Protein AF-A0A924TMV6-F1 (afdb_monomer)

Foldseek 3Di:
DAEEEDQDDDDPDDPPDDPPDDDHQWYDHPVDIDGD

Structure (mmCIF, N/CA/C/O backbone):
data_AF-A0A924TMV6-F1
#
_entry.id   AF-A0A924TMV6-F1
#
loop_
_atom_site.group_PDB
_atom_site.id
_atom_site.type_symbol
_atom_site.label_atom_id
_atom_site.label_alt_id
_atom_site.label_comp_id
_atom_site.label_asym_id
_atom_site.label_entity_id
_atom_site.label_seq_id
_atom_site.pdbx_PDB_ins_code
_atom_site.Cartn_x
_atom_site.Cartn_y
_atom_site.Cartn_z
_atom_site.occupancy
_atom_site.B_iso_or_equiv
_atom_site.auth_seq_id
_atom_site.auth_comp_id
_atom_site.auth_asym_id
_atom_site.auth_atom_id
_atom_site.pdbx_PDB_model_num
ATOM 1 N N . VAL A 1 1 ? 10.266 -7.686 4.797 1.00 86.88 1 VAL A N 1
ATOM 2 C CA . VAL A 1 1 ? 8.977 -7.460 5.480 1.00 86.88 1 VAL A CA 1
ATOM 3 C C . VAL A 1 1 ? 8.775 -5.964 5.606 1.00 86.88 1 VAL A C 1
ATOM 5 O O . VAL A 1 1 ? 9.586 -5.325 6.269 1.00 86.88 1 VAL A O 1
ATOM 8 N N . VAL A 1 2 ? 7.769 -5.418 4.924 1.00 96.44 2 VAL A N 1
ATO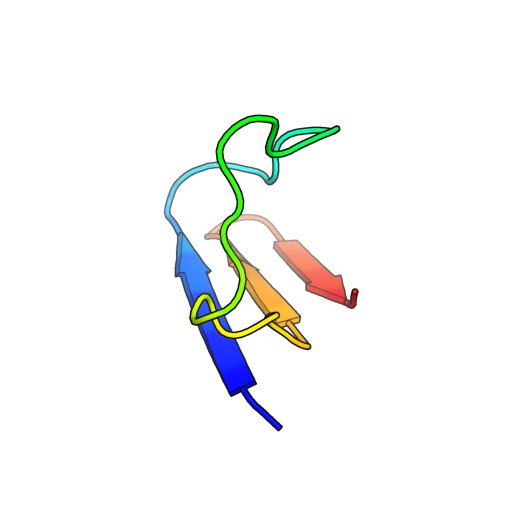M 9 C CA . VAL A 1 2 ? 7.405 -3.992 4.958 1.00 96.44 2 VAL A CA 1
ATOM 10 C C . VAL A 1 2 ? 5.979 -3.865 5.484 1.00 96.44 2 VAL A C 1
ATOM 12 O O . VAL A 1 2 ? 5.090 -4.584 5.028 1.00 96.44 2 VAL A O 1
ATOM 15 N N . MET A 1 3 ? 5.777 -2.972 6.454 1.00 96.94 3 MET A N 1
ATOM 16 C CA . MET A 1 3 ? 4.475 -2.729 7.079 1.00 96.94 3 MET A CA 1
ATOM 17 C C . MET A 1 3 ? 4.097 -1.256 6.955 1.00 96.94 3 MET A C 1
ATOM 19 O O . MET A 1 3 ? 4.894 -0.384 7.307 1.00 96.94 3 MET A O 1
ATOM 23 N N . GLY A 1 4 ? 2.889 -0.999 6.457 1.00 96.00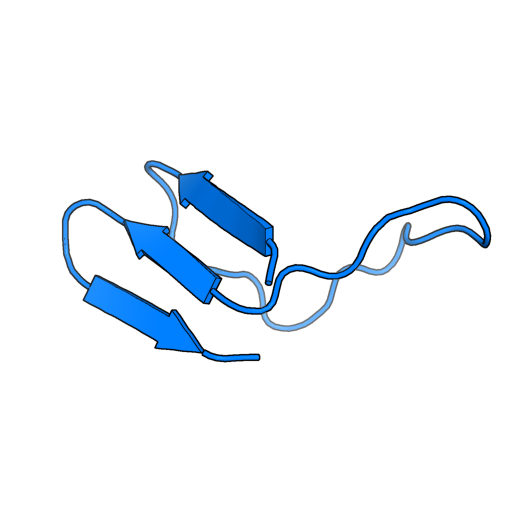 4 GLY A N 1
ATOM 24 C CA . GLY A 1 4 ? 2.301 0.333 6.358 1.00 96.00 4 GLY A CA 1
ATOM 25 C C . GLY A 1 4 ? 1.239 0.577 7.428 1.00 96.00 4 GLY A C 1
ATOM 26 O O . GLY A 1 4 ? 0.604 -0.357 7.915 1.00 96.00 4 GLY A O 1
ATOM 27 N N . PHE A 1 5 ? 1.032 1.848 7.766 1.00 97.12 5 PHE A N 1
ATOM 28 C CA . PHE A 1 5 ? -0.035 2.295 8.661 1.00 97.12 5 PHE A CA 1
ATOM 29 C C . PHE A 1 5 ? -0.937 3.268 7.912 1.00 97.12 5 PHE A C 1
ATOM 31 O O . PHE A 1 5 ? -0.446 4.214 7.293 1.00 97.12 5 PHE A O 1
ATOM 38 N N . SER A 1 6 ? -2.246 3.049 7.983 1.00 96.12 6 SER A N 1
ATOM 39 C CA . SER A 1 6 ? -3.240 3.877 7.303 1.00 96.12 6 SER A CA 1
ATOM 40 C C . SER A 1 6 ? -4.468 4.058 8.184 1.00 96.12 6 SER A C 1
ATOM 42 O O . SER A 1 6 ? -4.919 3.122 8.830 1.00 96.12 6 SER A O 1
ATOM 44 N N . TYR A 1 7 ? -5.053 5.255 8.195 1.00 97.56 7 TYR A N 1
ATOM 45 C CA . TYR A 1 7 ? -6.368 5.464 8.817 1.00 97.56 7 TYR A CA 1
ATOM 46 C C . TYR A 1 7 ? -7.523 4.954 7.949 1.00 97.56 7 TYR A C 1
ATOM 48 O O . TYR A 1 7 ? -8.647 4.846 8.432 1.00 97.56 7 TYR A O 1
ATOM 56 N N . PHE A 1 8 ? -7.248 4.667 6.678 1.00 95.94 8 PHE A N 1
ATOM 57 C CA . PHE A 1 8 ? -8.221 4.212 5.697 1.00 95.94 8 PHE A CA 1
ATOM 58 C C . PHE A 1 8 ? -8.017 2.734 5.394 1.00 95.94 8 PHE A C 1
ATOM 60 O O . PHE A 1 8 ? -6.880 2.254 5.363 1.00 95.94 8 PHE A O 1
ATOM 67 N N . GLU A 1 9 ? -9.123 2.047 5.130 1.00 95.31 9 GLU A N 1
ATOM 68 C CA . GLU A 1 9 ? -9.112 0.664 4.666 1.00 95.31 9 GLU A CA 1
ATO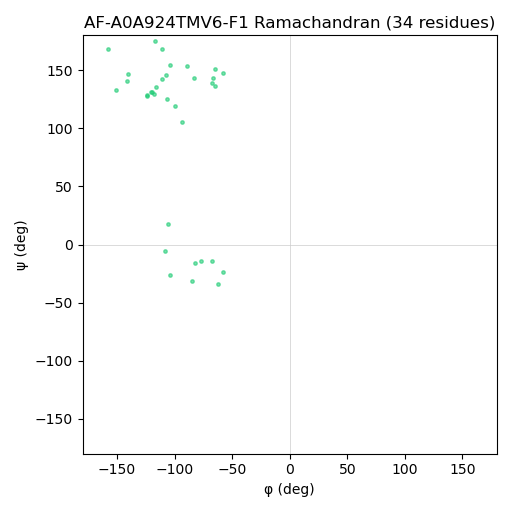M 69 C C . GLU A 1 9 ? -8.470 0.555 3.267 1.00 95.31 9 GLU A C 1
ATOM 71 O O . GLU A 1 9 ? -8.521 1.524 2.497 1.00 95.31 9 GLU A O 1
ATOM 76 N N . PRO A 1 10 ? -7.848 -0.589 2.925 1.00 94.62 10 PRO A N 1
ATOM 77 C CA . PRO A 1 10 ? -7.261 -0.798 1.605 1.00 94.62 10 PRO A CA 1
ATOM 78 C C . PRO A 1 10 ? -8.295 -0.651 0.483 1.00 94.62 10 PRO A C 1
ATOM 80 O O . PRO A 1 10 ? -9.463 -0.998 0.645 1.00 94.62 10 PRO A O 1
ATOM 83 N N . VAL A 1 11 ? -7.845 -0.166 -0.674 1.00 94.75 11 VAL A N 1
ATOM 84 C CA . VAL A 1 11 ? -8.644 -0.162 -1.908 1.00 94.75 11 VAL A CA 1
ATOM 85 C C . VAL A 1 11 ? -8.425 -1.461 -2.683 1.00 94.75 11 VAL A C 1
ATOM 87 O O . VAL A 1 11 ? -7.356 -2.059 -2.585 1.00 94.75 11 VAL A O 1
ATOM 90 N N . ASP A 1 12 ? -9.405 -1.870 -3.493 1.00 94.75 12 ASP A N 1
ATOM 91 C CA . ASP A 1 12 ? -9.344 -3.138 -4.241 1.00 94.75 12 ASP A CA 1
ATOM 92 C C . ASP A 1 12 ? -8.187 -3.196 -5.256 1.00 94.75 12 ASP A C 1
ATOM 94 O O . ASP A 1 12 ? -7.627 -4.263 -5.506 1.00 94.75 12 ASP A O 1
ATOM 98 N N . LEU A 1 13 ? -7.832 -2.057 -5.867 1.00 94.44 13 LEU A N 1
ATOM 99 C CA . LEU A 1 13 ? -6.760 -1.960 -6.859 1.00 94.44 13 LEU A CA 1
ATOM 100 C C . LEU A 1 13 ? -6.117 -0.569 -6.850 1.00 94.44 13 LEU A C 1
ATOM 102 O O . LEU A 1 13 ? -6.810 0.444 -6.929 1.00 94.44 13 LEU A O 1
ATOM 106 N N . ILE A 1 14 ? -4.784 -0.536 -6.839 1.00 93.88 14 ILE A N 1
ATOM 107 C CA . ILE A 1 14 ? -3.980 0.671 -7.060 1.00 93.88 14 ILE A CA 1
ATOM 108 C C . ILE A 1 14 ? -3.623 0.720 -8.551 1.00 93.88 14 ILE A C 1
ATOM 110 O O . ILE A 1 14 ? -2.819 -0.077 -9.029 1.00 93.88 14 ILE A O 1
ATOM 114 N N . THR A 1 15 ? -4.267 1.606 -9.314 1.00 97.00 15 THR A N 1
ATOM 115 C CA . THR A 1 15 ? -4.102 1.685 -10.782 1.00 97.00 15 THR A CA 1
ATOM 116 C C . THR A 1 15 ? -2.873 2.473 -11.230 1.00 97.00 15 THR A C 1
ATOM 118 O O . THR A 1 15 ? -2.495 2.410 -12.396 1.00 97.00 15 THR A O 1
ATOM 121 N N . ASP A 1 16 ? -2.285 3.246 -10.327 1.00 95.31 16 ASP A N 1
ATOM 122 C CA . ASP A 1 16 ? -1.179 4.175 -10.553 1.00 95.31 16 ASP A CA 1
ATOM 123 C C . ASP A 1 16 ? 0.166 3.660 -10.014 1.00 95.31 16 ASP A C 1
ATOM 125 O O . ASP A 1 16 ? 1.113 4.431 -9.875 1.00 95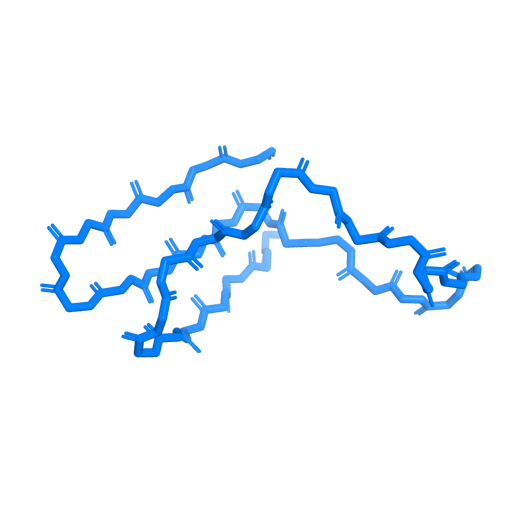.31 16 ASP A O 1
ATOM 129 N N . ALA A 1 17 ? 0.267 2.350 -9.762 1.00 94.75 17 ALA A N 1
ATOM 130 C CA . ALA A 1 17 ? 1.516 1.713 -9.365 1.00 94.75 17 ALA A CA 1
ATOM 131 C C . ALA A 1 17 ? 2.566 1.775 -10.491 1.00 94.75 17 ALA A C 1
ATOM 133 O O . ALA A 1 17 ? 2.272 1.505 -11.661 1.00 94.75 17 ALA A O 1
ATOM 134 N N . ASN A 1 18 ? 3.803 2.096 -10.127 1.00 96.38 18 ASN A N 1
ATOM 135 C CA . ASN A 1 18 ? 4.949 2.176 -11.029 1.00 96.38 18 ASN A CA 1
ATOM 136 C C . ASN A 1 18 ? 6.039 1.144 -10.667 1.00 96.38 18 ASN A C 1
ATOM 138 O O . ASN A 1 18 ? 5.944 0.425 -9.677 1.00 96.38 18 ASN A O 1
ATOM 142 N N . GLU A 1 19 ? 7.089 1.057 -11.489 1.00 96.88 19 GLU A N 1
ATOM 143 C CA . GLU A 1 19 ? 8.147 0.039 -11.358 1.00 96.88 19 GLU A CA 1
ATOM 144 C C . GLU A 1 19 ? 9.040 0.183 -10.109 1.00 96.88 19 GLU A C 1
ATOM 146 O O . GLU A 1 19 ? 9.768 -0.750 -9.769 1.00 96.88 19 GLU A O 1
ATOM 151 N N . PHE A 1 20 ? 8.996 1.333 -9.432 1.00 95.81 20 PHE A N 1
ATOM 152 C CA . PHE A 1 20 ? 9.816 1.636 -8.256 1.00 95.81 20 PHE A CA 1
ATOM 153 C C . PHE A 1 20 ? 9.019 1.652 -6.949 1.00 95.81 20 PHE A C 1
ATOM 155 O O . PHE A 1 20 ? 9.618 1.783 -5.876 1.00 95.81 20 PHE A O 1
ATOM 162 N N . ASP A 1 21 ? 7.696 1.508 -7.017 1.00 95.12 21 ASP A N 1
ATOM 163 C CA . ASP A 1 21 ? 6.866 1.406 -5.827 1.00 95.12 21 ASP A CA 1
ATOM 164 C C . ASP A 1 21 ? 7.168 0.106 -5.072 1.00 95.12 21 ASP A C 1
ATOM 166 O O . ASP A 1 21 ? 7.434 -0.951 -5.649 1.00 95.12 21 ASP A O 1
ATOM 170 N N . ILE A 1 22 ? 7.133 0.183 -3.743 1.00 92.75 22 ILE A N 1
ATOM 171 C CA . ILE A 1 22 ? 7.454 -0.949 -2.874 1.00 92.75 22 ILE A CA 1
ATOM 172 C C . ILE A 1 22 ? 6.145 -1.588 -2.402 1.00 92.75 22 ILE A C 1
ATOM 174 O O . ILE A 1 22 ? 5.376 -0.925 -1.701 1.00 92.75 22 ILE A O 1
ATOM 178 N N . PRO A 1 23 ? 5.892 -2.873 -2.714 1.00 93.88 23 PRO A N 1
ATOM 179 C CA . PRO A 1 23 ? 4.714 -3.560 -2.212 1.00 93.88 23 PRO A CA 1
ATOM 180 C C . PRO A 1 23 ? 4.808 -3.749 -0.694 1.00 93.88 23 PRO A C 1
ATOM 182 O O . PRO A 1 23 ? 5.862 -4.085 -0.143 1.00 93.88 23 PRO A O 1
ATOM 185 N N . LEU A 1 24 ? 3.683 -3.543 -0.012 1.00 95.56 24 LEU A N 1
ATOM 186 C CA . LEU A 1 24 ? 3.554 -3.824 1.413 1.00 95.56 24 LEU A CA 1
ATOM 187 C C . LEU A 1 24 ? 3.250 -5.302 1.621 1.00 95.56 24 LEU A C 1
ATOM 189 O O . LEU A 1 24 ? 2.478 -5.881 0.872 1.00 95.56 24 LEU A O 1
ATOM 193 N N . ASN A 1 25 ? 3.812 -5.887 2.678 1.00 97.62 25 ASN A N 1
ATOM 194 C CA . ASN A 1 25 ? 3.376 -7.204 3.144 1.00 97.62 25 ASN A CA 1
ATOM 195 C C . ASN A 1 25 ? 2.165 -7.079 4.069 1.00 97.62 25 ASN A C 1
ATOM 197 O O . ASN A 1 25 ? 1.331 -7.971 4.115 1.00 97.62 25 ASN A O 1
ATOM 201 N N . PHE A 1 26 ? 2.082 -5.969 4.811 1.00 97.31 26 PHE A N 1
ATOM 202 C CA . PHE A 1 26 ? 0.989 -5.715 5.738 1.00 97.31 26 PHE A CA 1
ATOM 203 C C . PHE A 1 26 ? 0.546 -4.253 5.715 1.00 97.31 26 PHE A C 1
ATOM 205 O O . PHE A 1 26 ? 1.378 -3.346 5.590 1.00 97.31 26 PHE A O 1
ATOM 212 N N . CYS A 1 27 ? -0.749 -4.022 5.924 1.00 96.44 27 CYS A N 1
ATOM 213 C CA . CYS A 1 27 ? -1.307 -2.709 6.250 1.00 96.44 27 CYS A CA 1
ATOM 214 C C . CYS A 1 27 ? -2.090 -2.794 7.559 1.00 96.44 27 CYS A C 1
ATOM 216 O O . CYS A 1 27 ? -2.953 -3.654 7.723 1.00 96.44 27 CYS A O 1
ATOM 218 N N . ILE A 1 28 ? -1.779 -1.902 8.494 1.00 97.94 28 ILE A N 1
ATOM 219 C CA . ILE A 1 28 ? -2.465 -1.802 9.779 1.00 97.94 28 ILE A CA 1
ATOM 220 C C . ILE A 1 28 ? -3.357 -0.562 9.755 1.00 97.94 28 ILE A C 1
ATOM 222 O O . ILE A 1 28 ? -2.872 0.554 9.536 1.00 97.94 28 ILE A O 1
ATOM 226 N N . THR A 1 29 ? -4.642 -0.763 10.030 1.00 97.69 29 THR A N 1
ATOM 227 C CA . THR A 1 29 ? -5.627 0.298 10.256 1.00 97.69 29 THR A CA 1
ATOM 228 C C . THR A 1 29 ? -6.071 0.306 11.720 1.00 97.69 29 THR A C 1
ATOM 230 O O . THR A 1 29 ? -5.768 -0.629 12.466 1.00 97.69 29 THR A O 1
ATOM 233 N N . PRO A 1 30 ? -6.794 1.341 12.189 1.00 98.00 30 PRO A N 1
ATOM 234 C CA . PRO A 1 30 ? -7.375 1.324 13.531 1.00 98.00 30 PRO A CA 1
ATOM 235 C C . PRO A 1 30 ? -8.328 0.148 13.784 1.00 98.0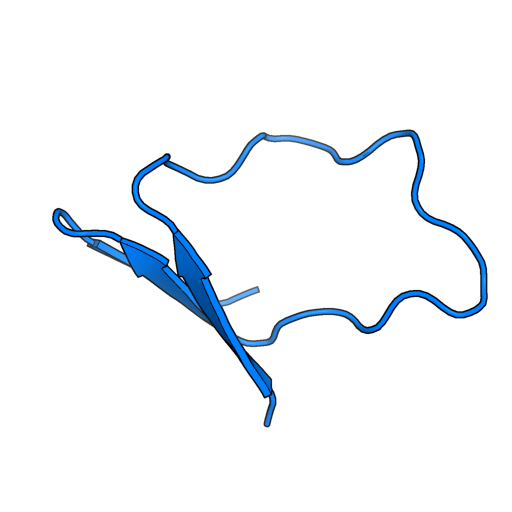0 30 PRO A C 1
ATOM 237 O O . PRO A 1 30 ? -8.541 -0.213 14.940 1.00 98.00 30 PRO A O 1
ATOM 240 N N . ASN A 1 31 ? -8.910 -0.430 12.727 1.00 97.62 31 ASN A N 1
ATOM 241 C CA . ASN A 1 31 ? -9.944 -1.456 12.840 1.00 97.62 31 ASN A CA 1
ATOM 242 C C . ASN A 1 31 ? -9.424 -2.870 12.549 1.00 97.62 31 ASN A C 1
ATOM 244 O O . ASN A 1 31 ? -10.016 -3.833 13.038 1.00 97.62 31 ASN A O 1
ATOM 248 N N . ALA A 1 32 ? -8.360 -3.015 11.749 1.00 97.50 32 ALA A N 1
ATOM 249 C CA . ALA A 1 32 ? -7.892 -4.317 11.282 1.00 97.50 32 ALA A CA 1
ATOM 250 C C . ALA A 1 32 ? -6.417 -4.327 10.840 1.00 97.50 32 ALA A C 1
ATOM 252 O O . ALA A 1 32 ? -5.776 -3.292 10.660 1.00 97.50 32 ALA A O 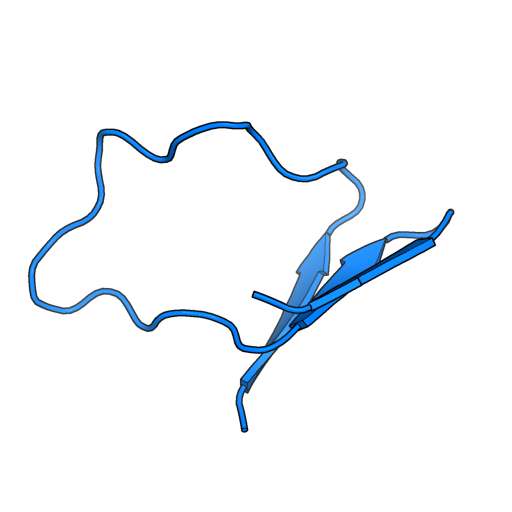1
ATOM 253 N N . VAL A 1 33 ? -5.890 -5.538 10.641 1.00 97.56 33 VAL A N 1
ATOM 254 C CA . VAL A 1 33 ? -4.592 -5.792 10.004 1.00 97.56 33 VAL A CA 1
ATOM 255 C C . VAL A 1 33 ? -4.831 -6.609 8.739 1.00 97.56 33 VAL A C 1
ATOM 257 O O . VAL A 1 33 ? -5.506 -7.636 8.790 1.00 97.56 33 VAL A O 1
ATOM 260 N N . PHE A 1 34 ? -4.260 -6.156 7.628 1.00 96.69 34 PHE A N 1
ATOM 261 C CA . PHE A 1 34 ? -4.336 -6.787 6.312 1.00 96.69 34 PHE A CA 1
ATOM 262 C C . PHE A 1 34 ? -2.972 -7.347 5.918 1.00 96.69 34 PHE A C 1
ATOM 264 O O . PHE A 1 34 ? -1.957 -6.706 6.188 1.00 96.69 34 PHE A O 1
ATOM 271 N N . GLU A 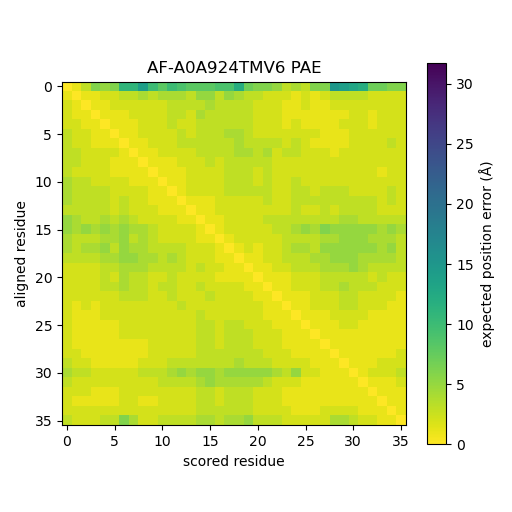1 35 ? -2.964 -8.509 5.266 1.00 96.50 35 GLU A N 1
ATOM 272 C CA . GLU A 1 35 ? -1.789 -9.175 4.684 1.00 96.50 35 GLU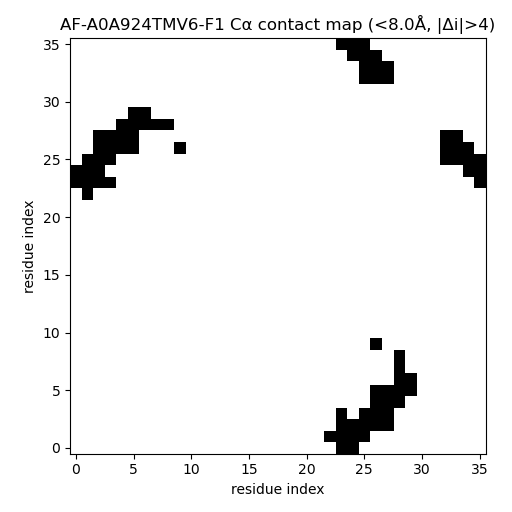 A CA 1
ATOM 273 C C . GLU A 1 35 ? -1.967 -9.257 3.158 1.00 96.50 35 GLU A C 1
ATOM 275 O O . GLU A 1 35 ? -3.072 -9.568 2.701 1.00 96.50 35 GLU A O 1
ATOM 280 N N . PHE A 1 36 ? -0.913 -8.944 2.393 1.00 92.50 36 PHE A N 1
ATOM 281 C CA . PHE A 1 36 ? -0.918 -8.866 0.921 1.00 92.50 36 PHE A CA 1
ATOM 282 C C . PHE A 1 36 ? 0.141 -9.761 0.272 1.00 92.50 36 PHE A C 1
ATOM 284 O O . PHE A 1 36 ? 1.248 -9.901 0.850 1.00 92.50 36 PHE A O 1
#

Mean predicted aligned error: 2.35 Å

Sequence (36 aa):
VVMGFSYFEPVDLITDAN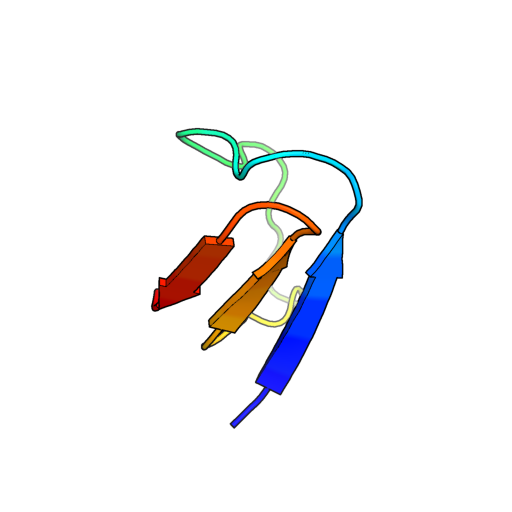EFDIPLNFCITPNAVFEF

pLDDT: mean 95.77, std 2.07, range [86.88, 98.0]

Radius of gyration: 10.24 Å; Cα contacts (8 Å, |Δi|>4): 39; chains: 1; bounding box: 20×15×25 Å

Solvent-accessible surface area (backbone atoms only — not comparable to full-atom values): 2536 Å² total; per-residue (Å²): 140,43,78,45,79,39,91,59,80,86,73,98,72,78,88,81,73,58,97,82,64,78,81,54,41,29,42,38,36,93,88,49,78,48,79,100

Secondary structure (DSSP, 8-state):
--EEE-SSPPPS--TT--TTPPPPSEEE-SS-EEE-